Protein AF-A0A227J491-F1 (afdb_monomer_lite)

Radius of gyration: 21.26 Å; chains: 1; bounding box: 47×42×54 Å

Foldseek 3Di:
DVVVVDPCPVVVVVVVVVVVCVVVVVDDDPDPDDDPDDCVVPVPPDDCPCVPPPVVVVVVVVVVVVLVCVQVVCQLVCCVVVVCADPVRHRPPPVVSVVVSVD

Organism: Vibrio parahaemolyticus (NCBI:txid670)

Sequence (103 aa):
LVHRGVKGAVMIAILGVTALGLLFGDVQWNGVMSTPPSIAPTFLQLDFSGLFEVGMISVVFAFLFVDLFDTAGTLVGVSQKAGLTDENGNIPRLNKALLADST

Structure (mmCIF, N/CA/C/O backbone):
data_AF-A0A227J491-F1
#
_entry.id   AF-A0A227J491-F1
#
loop_
_atom_site.group_PDB
_atom_site.id
_atom_site.type_symbol
_atom_site.label_atom_id
_atom_site.label_alt_id
_atom_site.label_comp_id
_atom_site.label_asym_id
_atom_site.label_entity_id
_atom_site.label_seq_id
_atom_site.pdbx_PDB_ins_code
_atom_site.Cartn_x
_atom_site.Cartn_y
_atom_site.Cartn_z
_atom_site.occupancy
_atom_site.B_iso_or_equiv
_atom_site.auth_seq_id
_atom_site.auth_comp_id
_atom_site.auth_asym_id
_atom_site.auth_atom_id
_atom_site.pdbx_PDB_model_num
ATOM 1 N N . LEU A 1 1 ? -21.902 -0.177 -11.549 1.00 77.31 1 LEU A N 1
ATOM 2 C CA . LEU A 1 1 ? -22.142 -1.105 -10.412 1.00 77.31 1 LEU A CA 1
ATOM 3 C C . LEU A 1 1 ? -22.066 -0.390 -9.061 1.00 77.31 1 LEU A C 1
ATOM 5 O O . LEU A 1 1 ? -22.993 -0.549 -8.281 1.00 77.31 1 LEU A O 1
ATOM 9 N N . VAL A 1 2 ? -21.051 0.455 -8.822 1.00 80.31 2 VAL A N 1
A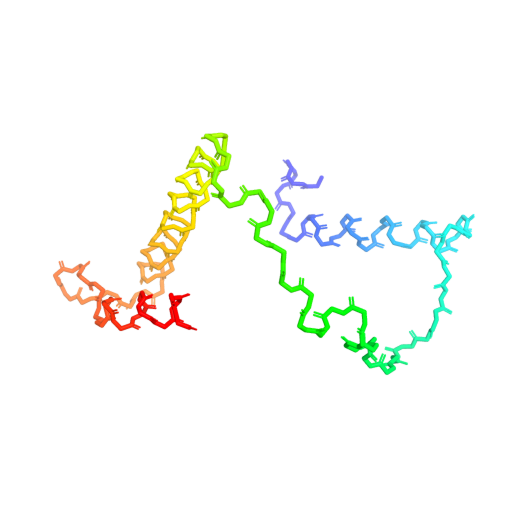TOM 10 C CA . VAL A 1 2 ? -20.916 1.260 -7.584 1.00 80.31 2 VAL A CA 1
ATOM 11 C C . VAL A 1 2 ? -22.136 2.158 -7.337 1.00 80.31 2 VAL A C 1
ATOM 13 O O . VAL A 1 2 ? -22.768 2.056 -6.294 1.00 80.31 2 VAL A O 1
ATOM 16 N N . HIS A 1 3 ? -22.563 2.938 -8.338 1.00 86.00 3 HIS A N 1
ATOM 17 C CA . HIS A 1 3 ? -23.772 3.774 -8.243 1.00 86.00 3 HIS A CA 1
ATOM 18 C C . HIS A 1 3 ? -25.078 2.970 -8.057 1.00 86.00 3 HIS A C 1
ATOM 20 O O . HI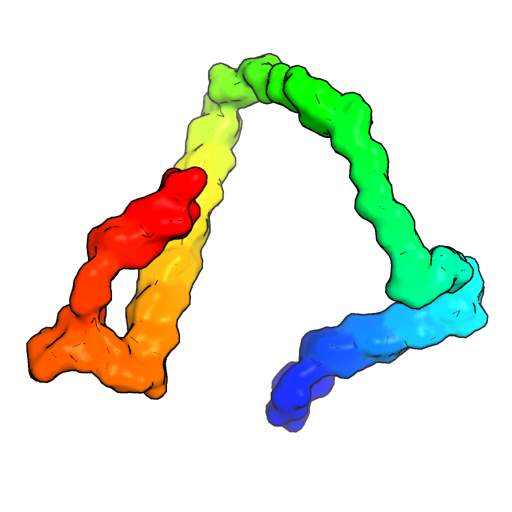S A 1 3 ? -26.088 3.513 -7.634 1.00 86.00 3 HIS A O 1
ATOM 26 N N . ARG A 1 4 ? -25.065 1.657 -8.340 1.00 86.00 4 ARG A N 1
ATOM 27 C CA . ARG A 1 4 ? -26.220 0.758 -8.156 1.00 86.00 4 ARG A CA 1
ATOM 28 C C . ARG A 1 4 ? -26.216 0.063 -6.784 1.00 86.00 4 ARG A C 1
ATOM 30 O O . ARG A 1 4 ? -26.992 -0.863 -6.589 1.00 86.00 4 ARG A O 1
ATOM 37 N N . GLY A 1 5 ? -25.331 0.458 -5.862 1.00 85.50 5 GLY A N 1
ATOM 38 C CA . GLY A 1 5 ? -25.280 -0.070 -4.492 1.00 85.50 5 GLY A CA 1
ATOM 39 C C . GLY A 1 5 ? -24.780 -1.514 -4.369 1.00 85.50 5 GLY A C 1
ATOM 40 O O . GLY A 1 5 ? -24.958 -2.141 -3.326 1.00 85.50 5 GLY A O 1
ATOM 41 N N . VAL A 1 6 ? -24.159 -2.068 -5.416 1.00 91.56 6 VAL A N 1
ATOM 42 C CA . VAL A 1 6 ? -23.663 -3.451 -5.400 1.00 91.56 6 VAL A CA 1
ATOM 43 C C . VAL A 1 6 ? -22.369 -3.524 -4.588 1.00 91.56 6 VAL A C 1
ATOM 45 O O . VAL A 1 6 ? -21.342 -2.964 -4.984 1.00 91.56 6 VAL A O 1
ATOM 48 N N . LYS A 1 7 ? -22.402 -4.242 -3.460 1.00 88.25 7 LYS A N 1
ATOM 49 C CA . LYS A 1 7 ? -21.204 -4.547 -2.662 1.00 88.25 7 LYS A CA 1
ATOM 50 C C . LYS A 1 7 ? -20.221 -5.354 -3.515 1.00 88.25 7 LYS A C 1
ATOM 52 O O . LYS A 1 7 ? -20.619 -6.314 -4.165 1.00 88.25 7 LYS A O 1
ATOM 57 N N . GLY A 1 8 ? -18.952 -4.948 -3.543 1.00 90.00 8 GLY A N 1
ATOM 58 C CA . GLY A 1 8 ? -17.934 -5.597 -4.379 1.00 90.00 8 GLY A CA 1
ATOM 59 C C . GLY A 1 8 ? -17.952 -5.179 -5.854 1.00 90.00 8 GLY A C 1
ATOM 60 O O . GLY A 1 8 ? -17.332 -5.839 -6.678 1.00 90.00 8 GLY A O 1
ATOM 61 N N . ALA A 1 9 ? -18.613 -4.073 -6.211 1.00 93.19 9 ALA A N 1
ATOM 62 C CA . ALA A 1 9 ? -18.653 -3.561 -7.584 1.00 93.19 9 ALA A CA 1
ATOM 63 C C . ALA A 1 9 ? -17.271 -3.433 -8.253 1.00 93.19 9 ALA A C 1
ATOM 65 O O . ALA A 1 9 ? -17.145 -3.742 -9.435 1.00 93.19 9 ALA A O 1
ATOM 66 N N . VAL A 1 10 ? -16.254 -2.997 -7.504 1.00 92.94 10 VAL A N 1
ATOM 67 C CA . VAL A 1 10 ? -14.870 -2.895 -7.994 1.00 92.94 10 VAL A CA 1
ATOM 68 C C . VAL A 1 10 ? -14.297 -4.282 -8.291 1.00 92.94 10 VAL A C 1
ATOM 70 O O . VAL A 1 10 ? -13.744 -4.499 -9.360 1.00 92.94 10 VAL A O 1
ATOM 73 N N . MET A 1 11 ? -14.510 -5.250 -7.398 1.00 93.62 11 MET A N 1
ATOM 74 C CA . MET A 1 11 ? -14.058 -6.632 -7.577 1.00 93.62 11 MET A CA 1
ATOM 75 C C . MET A 1 11 ? -14.705 -7.295 -8.798 1.00 93.62 11 MET A C 1
ATOM 77 O O . MET A 1 11 ? -14.022 -7.927 -9.597 1.00 93.62 11 MET A O 1
ATOM 81 N N . ILE A 1 12 ? -16.013 -7.097 -8.986 1.00 94.06 12 ILE A N 1
ATOM 82 C CA . ILE A 1 12 ? -16.741 -7.603 -10.158 1.00 94.06 12 ILE A CA 1
ATOM 83 C C . ILE A 1 12 ? -16.199 -6.968 -11.443 1.00 94.06 12 ILE A C 1
ATOM 85 O O . ILE A 1 12 ? -16.042 -7.659 -12.446 1.00 94.06 12 ILE A O 1
ATOM 89 N N . ALA A 1 13 ? -15.890 -5.668 -11.418 1.00 93.88 13 ALA A N 1
ATOM 90 C CA . ALA A 1 13 ? -15.296 -4.988 -12.563 1.00 93.88 13 ALA A CA 1
ATOM 91 C C . ALA A 1 13 ? -13.907 -5.551 -12.902 1.00 93.88 13 ALA A C 1
ATOM 93 O O . ALA A 1 13 ? -13.654 -5.835 -14.067 1.00 93.88 13 ALA A O 1
ATOM 94 N N . ILE A 1 14 ? -13.053 -5.779 -11.897 1.00 94.00 14 ILE A N 1
ATOM 95 C CA . ILE A 1 14 ? -11.734 -6.404 -12.077 1.00 94.00 14 ILE A CA 1
ATOM 96 C C . ILE A 1 14 ? -11.887 -7.780 -12.734 1.00 94.00 14 ILE A C 1
ATOM 98 O O . ILE A 1 14 ? -11.282 -8.030 -13.770 1.00 94.00 14 ILE A O 1
ATOM 102 N N . LEU A 1 15 ? -12.747 -8.648 -12.192 1.00 94.19 15 LEU A N 1
ATOM 103 C CA . LEU A 1 15 ? -12.982 -9.983 -12.755 1.00 94.19 15 LEU A CA 1
ATOM 104 C C . LEU A 1 15 ? -13.520 -9.926 -14.191 1.00 94.19 15 LEU A C 1
ATOM 106 O O . LEU A 1 15 ? -13.087 -10.701 -15.041 1.00 94.19 15 LEU A O 1
ATOM 110 N N . GLY A 1 16 ? -14.435 -8.996 -14.470 1.00 94.69 16 GLY A N 1
ATOM 111 C CA . GLY A 1 16 ? -15.000 -8.802 -15.803 1.00 94.69 16 GLY A CA 1
ATOM 112 C C . GLY A 1 16 ? -13.958 -8.350 -16.824 1.00 94.69 16 GLY A C 1
ATOM 113 O O . GLY A 1 16 ? -13.862 -8.943 -17.895 1.00 94.69 16 GLY A O 1
ATOM 114 N N . VAL A 1 17 ? -13.148 -7.341 -16.492 1.00 93.44 17 VAL A N 1
ATOM 115 C CA . VAL A 1 17 ? -12.087 -6.840 -17.382 1.00 93.44 17 VAL A CA 1
ATOM 116 C C . VAL A 1 17 ? -11.021 -7.910 -17.611 1.00 93.44 17 VAL A C 1
ATOM 118 O O . VAL A 1 17 ? -10.613 -8.113 -18.750 1.00 93.44 17 VAL A O 1
ATOM 121 N N . THR A 1 18 ? -10.630 -8.657 -16.576 1.00 91.69 18 THR A N 1
ATOM 122 C CA . THR A 1 18 ? -9.684 -9.775 -16.714 1.00 91.69 18 THR A CA 1
ATOM 123 C C . THR A 1 18 ? -10.222 -10.867 -17.640 1.00 91.69 18 THR A C 1
ATOM 125 O O . THR A 1 18 ? -9.49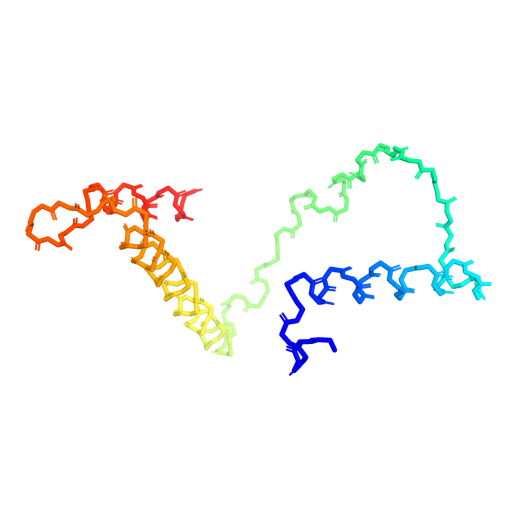5 -11.338 -18.512 1.00 91.69 18 THR A O 1
ATOM 128 N N . ALA A 1 19 ? -11.496 -11.253 -17.505 1.00 92.31 19 ALA A N 1
ATOM 129 C CA . ALA A 1 19 ? -12.111 -12.244 -18.389 1.00 92.31 19 ALA A CA 1
ATOM 130 C C . ALA A 1 19 ? -12.152 -11.766 -19.849 1.00 92.31 19 ALA A C 1
ATOM 132 O O . ALA A 1 19 ? -11.852 -12.540 -20.755 1.00 92.31 19 ALA A O 1
ATOM 133 N N . LEU A 1 20 ? -12.468 -10.488 -20.080 1.00 93.81 20 LEU A N 1
ATOM 134 C CA . LEU A 1 20 ? -12.410 -9.898 -21.418 1.00 93.81 20 LEU A CA 1
ATOM 135 C C . LEU A 1 20 ? -10.976 -9.903 -21.968 1.00 93.81 20 LEU A C 1
ATOM 137 O O . LEU A 1 20 ? -10.776 -10.339 -23.096 1.00 93.81 20 LEU A O 1
ATOM 141 N N . GLY A 1 21 ? -9.975 -9.514 -21.172 1.00 93.12 21 GLY A N 1
ATOM 142 C CA . GLY A 1 21 ? -8.564 -9.540 -21.580 1.00 93.12 21 GLY A CA 1
ATOM 143 C C . GLY A 1 21 ? -8.058 -10.938 -21.958 1.00 93.12 21 GLY A C 1
ATOM 144 O O . GLY A 1 21 ? -7.272 -11.076 -22.892 1.00 93.12 21 GLY A O 1
ATOM 145 N N . LEU A 1 22 ? -8.559 -11.987 -21.295 1.00 90.69 22 LEU A N 1
ATOM 146 C CA . LEU A 1 22 ? -8.280 -13.379 -21.669 1.00 90.69 22 LEU A CA 1
ATOM 147 C C . LEU A 1 22 ? -8.948 -13.775 -22.996 1.00 90.69 22 LEU A C 1
ATOM 149 O O . LEU A 1 22 ? -8.345 -14.494 -23.788 1.00 90.69 22 LEU A O 1
ATOM 153 N N . LEU A 1 23 ? -10.178 -13.314 -23.253 1.00 90.62 23 LEU A N 1
ATOM 154 C CA . LEU A 1 23 ? -10.919 -13.628 -24.483 1.00 90.62 23 LEU A CA 1
ATOM 155 C C . LEU A 1 23 ? -10.360 -12.912 -25.718 1.00 90.62 23 LEU A C 1
ATOM 157 O O . LEU A 1 23 ? -10.330 -13.500 -26.796 1.00 90.62 23 LEU A O 1
ATOM 161 N N . PHE A 1 24 ? -9.925 -11.659 -25.572 1.00 93.56 24 PHE A N 1
ATOM 162 C CA . PHE A 1 24 ? -9.353 -10.869 -26.669 1.00 93.56 24 PHE A CA 1
ATOM 163 C C . PHE A 1 24 ? -7.868 -11.166 -26.930 1.00 93.56 24 PHE A C 1
ATOM 165 O O . PHE A 1 24 ? -7.331 -10.718 -27.938 1.00 93.56 24 PHE A O 1
ATOM 172 N N . GLY A 1 25 ? -7.220 -11.967 -26.076 1.00 83.75 25 GLY A N 1
ATOM 173 C CA . GLY A 1 25 ? -5.832 -12.405 -26.256 1.00 83.75 25 GLY A CA 1
ATOM 174 C C . GLY A 1 25 ? -4.771 -11.430 -25.736 1.00 83.75 25 GLY A C 1
ATOM 175 O O . GLY A 1 25 ? -3.583 -11.707 -25.885 1.00 83.75 25 GLY A O 1
ATOM 176 N N . ASP A 1 26 ? -5.177 -10.334 -25.088 1.00 83.81 26 ASP A N 1
ATOM 177 C CA . ASP A 1 26 ? -4.270 -9.349 -24.479 1.00 83.81 26 ASP A CA 1
ATOM 178 C C . ASP A 1 26 ? -3.606 -9.876 -23.193 1.00 83.81 26 ASP A C 1
ATOM 180 O O . ASP A 1 26 ? -2.564 -9.377 -22.766 1.00 83.81 26 ASP A O 1
ATOM 184 N N . VAL A 1 27 ? -4.193 -10.900 -22.562 1.00 86.44 27 VAL A N 1
ATOM 185 C CA . VAL A 1 27 ? -3.691 -11.514 -21.327 1.00 86.44 27 VAL A CA 1
ATOM 186 C C . VAL A 1 27 ? -3.282 -12.962 -21.583 1.00 86.44 27 VAL A C 1
ATOM 188 O O . VAL A 1 27 ? -4.101 -13.798 -21.961 1.00 86.44 27 VAL A O 1
ATOM 191 N N . GLN A 1 28 ? -2.016 -13.285 -21.308 1.00 82.81 28 GLN A N 1
ATOM 192 C CA . GLN A 1 28 ? -1.520 -14.660 -21.365 1.00 82.81 28 GLN A CA 1
ATOM 193 C C . GLN A 1 28 ? -1.733 -15.381 -20.031 1.00 82.81 28 GLN A C 1
ATOM 195 O O . GLN A 1 28 ? -1.274 -14.936 -18.975 1.00 82.81 28 GLN A O 1
ATOM 200 N N . TRP A 1 29 ? -2.412 -16.528 -20.083 1.00 82.75 29 TRP A N 1
ATOM 201 C CA . TRP A 1 29 ? -2.596 -17.396 -18.925 1.00 82.75 29 TRP A CA 1
ATOM 202 C C . TRP A 1 29 ? -1.316 -18.193 -18.643 1.00 82.75 29 TRP A C 1
ATOM 204 O O . TRP A 1 29 ? -1.018 -19.169 -19.327 1.00 82.75 29 TRP A O 1
ATOM 214 N N . ASN A 1 30 ? -0.572 -17.792 -17.612 1.00 80.06 30 ASN A N 1
ATOM 215 C CA . ASN A 1 30 ? 0.715 -18.394 -17.241 1.00 80.06 30 ASN A CA 1
ATOM 216 C C . ASN A 1 30 ? 0.607 -19.477 -16.141 1.00 80.06 30 ASN A C 1
ATOM 218 O O . ASN A 1 30 ? 1.611 -19.864 -15.549 1.00 80.06 30 ASN A O 1
ATOM 222 N N . GLY A 1 31 ? -0.601 -19.989 -15.873 1.00 83.31 31 GLY A N 1
ATOM 223 C CA . GLY A 1 31 ? -0.865 -21.001 -1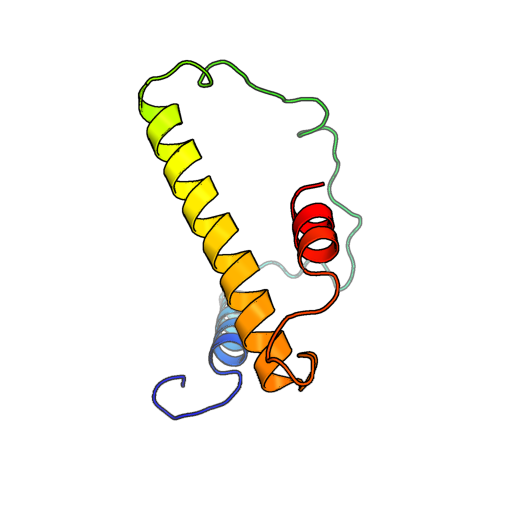4.842 1.00 83.31 31 GLY A CA 1
ATOM 224 C C . GLY A 1 31 ? -1.471 -20.432 -13.553 1.00 83.31 31 GLY A C 1
ATOM 225 O O . GLY A 1 31 ? -1.662 -19.229 -13.415 1.00 83.31 31 GLY A O 1
ATOM 226 N N . VAL A 1 32 ? -1.814 -21.321 -12.613 1.00 83.06 32 VAL A N 1
ATOM 227 C CA . VAL A 1 32 ? -2.444 -20.956 -11.323 1.00 83.06 32 VAL A CA 1
ATOM 228 C C . VAL A 1 32 ? -1.404 -20.550 -10.272 1.00 83.06 32 VAL A C 1
ATOM 230 O O . VAL A 1 32 ? -1.703 -19.788 -9.358 1.00 83.06 32 VAL A O 1
ATOM 233 N N . MET A 1 33 ? -0.177 -21.056 -10.398 1.00 85.31 33 MET A N 1
ATOM 234 C CA . MET A 1 33 ? 0.918 -20.814 -9.467 1.00 85.31 33 MET A CA 1
ATOM 235 C C . MET A 1 33 ? 2.194 -20.557 -10.260 1.00 85.31 33 MET A C 1
ATOM 237 O O . MET A 1 33 ? 2.541 -21.339 -11.144 1.00 85.31 33 MET A O 1
ATOM 241 N N . SER A 1 34 ? 2.896 -19.479 -9.927 1.00 84.62 34 SER A N 1
ATOM 242 C CA . SER A 1 34 ? 4.221 -19.171 -10.455 1.00 84.62 34 SER A CA 1
ATOM 243 C C . SER A 1 34 ? 5.227 -19.102 -9.315 1.00 84.62 34 SER A C 1
ATOM 245 O O . SER A 1 34 ? 4.877 -18.816 -8.168 1.00 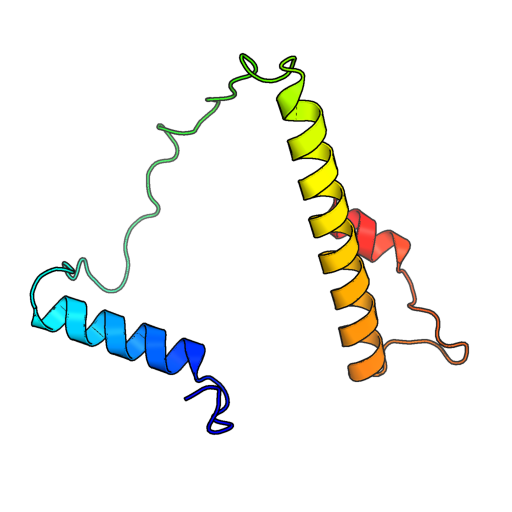84.62 34 SER A O 1
ATOM 247 N N . THR A 1 35 ? 6.500 -19.333 -9.625 1.00 86.88 35 THR A N 1
ATOM 248 C CA . THR A 1 35 ? 7.578 -18.983 -8.699 1.00 86.88 35 THR A CA 1
ATOM 249 C C . THR A 1 35 ? 7.590 -17.467 -8.476 1.00 86.88 35 THR A C 1
ATOM 251 O O . THR A 1 35 ? 7.269 -16.725 -9.412 1.00 86.88 35 THR A O 1
ATOM 254 N N . PRO A 1 36 ? 7.970 -16.984 -7.279 1.00 83.69 36 PRO A N 1
ATOM 255 C CA . PRO A 1 36 ? 8.182 -15.560 -7.066 1.00 83.69 36 PRO A CA 1
ATOM 256 C C . PRO A 1 36 ? 9.170 -15.005 -8.104 1.00 83.69 36 PRO A C 1
ATOM 258 O O . PRO A 1 36 ? 10.137 -15.697 -8.445 1.00 83.69 36 PRO A O 1
ATOM 261 N N . PRO A 1 37 ? 8.945 -13.787 -8.625 1.00 84.50 37 PRO A N 1
ATOM 262 C CA . PRO A 1 37 ? 9.906 -13.148 -9.511 1.00 84.50 37 PRO A CA 1
ATOM 263 C C . PRO A 1 37 ? 11.253 -12.969 -8.798 1.00 84.50 37 PRO A C 1
ATOM 265 O O . PRO A 1 37 ? 11.318 -12.837 -7.574 1.00 84.50 37 PRO A O 1
ATOM 268 N N . SER A 1 38 ? 12.341 -12.984 -9.570 1.00 89.94 38 SER A N 1
ATOM 269 C CA . SER A 1 38 ? 13.686 -12.801 -9.022 1.00 89.94 38 SER A CA 1
ATOM 270 C C . SER A 1 38 ? 13.822 -11.436 -8.346 1.00 89.94 38 SER A C 1
ATOM 272 O O . SER A 1 38 ? 13.352 -10.432 -8.876 1.00 89.94 38 SER A O 1
ATOM 274 N N . ILE A 1 39 ? 14.527 -11.401 -7.214 1.00 90.81 39 ILE A N 1
ATOM 275 C CA . ILE A 1 39 ? 14.909 -10.165 -6.515 1.00 90.81 39 ILE A CA 1
ATOM 276 C C . ILE A 1 39 ? 16.176 -9.524 -7.095 1.00 90.81 39 ILE A C 1
ATOM 278 O O . ILE A 1 39 ? 16.471 -8.377 -6.787 1.00 90.81 39 ILE A O 1
ATOM 282 N N . ALA A 1 40 ? 16.925 -10.232 -7.950 1.00 91.12 40 ALA A N 1
ATOM 283 C CA . ALA A 1 40 ? 18.142 -9.714 -8.582 1.00 91.12 40 ALA A CA 1
ATOM 284 C C . ALA A 1 40 ? 17.995 -8.312 -9.225 1.00 91.12 40 ALA A C 1
ATOM 286 O O . ALA A 1 40 ? 18.899 -7.499 -9.036 1.00 91.12 40 ALA A O 1
ATOM 287 N N . PRO A 1 41 ? 16.897 -7.980 -9.941 1.00 88.62 41 PRO A N 1
ATOM 288 C CA . PRO A 1 41 ? 16.725 -6.655 -10.534 1.00 88.62 41 PRO A CA 1
ATOM 289 C C . PRO A 1 41 ? 16.383 -5.538 -9.542 1.00 88.62 41 PRO A C 1
ATOM 291 O O . PRO A 1 41 ? 16.309 -4.400 -9.972 1.00 88.62 41 PRO A O 1
ATOM 294 N N . THR A 1 42 ? 16.142 -5.806 -8.260 1.00 90.94 42 THR A N 1
ATOM 295 C CA . THR A 1 42 ? 15.842 -4.758 -7.261 1.00 90.94 42 THR A CA 1
ATOM 296 C C . THR A 1 42 ? 16.746 -4.832 -6.035 1.00 90.94 42 THR A C 1
ATOM 298 O O . THR A 1 42 ? 16.769 -3.917 -5.212 1.00 90.94 42 THR A O 1
ATOM 301 N N . PHE A 1 43 ? 17.535 -5.898 -5.913 1.00 91.44 43 PHE A N 1
ATOM 302 C CA . PHE A 1 43 ? 18.435 -6.109 -4.794 1.00 91.44 43 PHE A CA 1
ATOM 303 C C . PHE A 1 43 ? 19.506 -5.014 -4.744 1.00 91.44 43 PHE A C 1
ATOM 305 O O . PHE A 1 43 ? 20.327 -4.894 -5.650 1.00 91.44 43 PHE A O 1
ATOM 312 N N . LEU A 1 44 ? 19.487 -4.223 -3.665 1.00 88.81 44 LEU A N 1
ATOM 313 C CA . LEU A 1 44 ? 20.419 -3.118 -3.403 1.00 88.81 44 LEU A CA 1
ATOM 314 C C . LEU A 1 44 ? 20.451 -2.016 -4.479 1.00 88.81 44 LEU A C 1
ATOM 316 O O . LEU A 1 44 ? 21.406 -1.245 -4.533 1.00 88.81 44 LEU A O 1
ATOM 320 N N . GLN A 1 45 ? 19.401 -1.881 -5.292 1.00 89.56 45 GLN A N 1
ATOM 321 C CA . GLN A 1 45 ? 19.272 -0.783 -6.258 1.00 89.56 45 GLN A CA 1
ATOM 322 C C . GLN A 1 45 ? 18.723 0.495 -5.603 1.00 89.56 45 GLN A C 1
ATOM 324 O O . GLN A 1 45 ? 17.727 1.061 -6.045 1.00 89.56 45 GLN A O 1
ATOM 329 N N . LEU A 1 46 ? 19.349 0.930 -4.507 1.00 87.69 46 LEU A N 1
ATOM 330 C CA . LEU A 1 46 ? 19.016 2.198 -3.858 1.00 87.69 46 LEU A CA 1
ATOM 331 C C . LEU A 1 46 ? 19.632 3.348 -4.659 1.00 87.69 46 LEU A C 1
ATOM 333 O O . LEU A 1 46 ? 20.855 3.432 -4.777 1.00 87.69 46 LEU A O 1
ATOM 337 N N . ASP A 1 47 ? 18.786 4.233 -5.181 1.00 87.00 47 ASP A N 1
ATOM 338 C CA . ASP A 1 47 ? 19.211 5.436 -5.893 1.00 87.00 47 ASP A CA 1
ATOM 339 C C . ASP A 1 47 ? 18.906 6.691 -5.065 1.00 87.00 47 ASP A C 1
ATOM 341 O O . ASP A 1 47 ? 17.755 6.989 -4.747 1.00 87.00 47 ASP A O 1
ATOM 345 N N . PHE A 1 48 ? 19.959 7.429 -4.718 1.00 86.00 48 PHE A N 1
ATOM 346 C CA . PHE A 1 48 ? 19.881 8.681 -3.963 1.00 86.00 48 PHE A CA 1
ATOM 347 C C . PHE A 1 48 ? 20.070 9.919 -4.848 1.00 86.00 48 PHE A C 1
ATOM 349 O O . PHE A 1 48 ? 20.112 11.034 -4.327 1.00 86.00 48 PHE A O 1
ATOM 356 N N . SER A 1 49 ? 20.189 9.752 -6.168 1.00 85.94 49 SER A N 1
ATOM 357 C CA . SER A 1 49 ? 20.454 10.842 -7.114 1.00 85.94 49 SER A CA 1
ATOM 358 C C . SER A 1 49 ? 19.441 11.991 -7.006 1.00 85.94 49 SER A C 1
ATOM 360 O O . SER A 1 49 ? 19.837 13.154 -7.040 1.00 85.94 49 SER A O 1
ATOM 362 N N . GLY A 1 50 ? 18.163 11.672 -6.778 1.00 81.75 50 GLY A N 1
ATOM 363 C CA . GLY A 1 50 ? 17.068 12.638 -6.626 1.00 81.75 50 GLY A CA 1
ATOM 364 C C . GLY A 1 50 ? 16.769 13.086 -5.189 1.00 81.75 50 GLY A C 1
ATOM 365 O O . GLY A 1 50 ? 15.831 13.853 -4.976 1.00 81.75 50 GLY A O 1
ATOM 366 N N . LEU A 1 51 ? 17.525 12.626 -4.182 1.00 81.12 51 LEU A N 1
ATOM 367 C CA . LEU A 1 51 ? 17.187 12.857 -2.768 1.00 81.12 51 LEU A CA 1
ATOM 368 C C . LEU A 1 51 ? 17.220 14.349 -2.385 1.00 81.12 51 LEU A C 1
ATOM 370 O O . LEU A 1 51 ? 16.422 14.801 -1.567 1.00 81.12 51 LEU A O 1
ATOM 374 N N . PHE A 1 52 ? 18.143 15.111 -2.976 1.00 81.19 52 PHE A N 1
ATOM 375 C CA . PHE A 1 52 ? 18.362 16.528 -2.661 1.00 81.19 52 PHE A CA 1
ATOM 376 C C . PHE A 1 52 ? 17.659 17.492 -3.624 1.00 81.19 52 PHE A C 1
ATOM 378 O O . PHE A 1 52 ? 17.851 18.707 -3.529 1.00 81.19 52 PHE A O 1
ATOM 385 N N . GLU A 1 53 ? 16.845 16.986 -4.551 1.00 87.88 53 GLU A N 1
ATOM 386 C CA . GLU A 1 53 ? 16.048 17.850 -5.414 1.00 87.88 53 GLU A CA 1
ATOM 387 C C . GLU A 1 53 ? 14.960 18.555 -4.601 1.00 87.88 53 GLU A C 1
ATOM 389 O O . GLU A 1 53 ? 14.226 17.939 -3.831 1.00 87.88 53 GLU A O 1
ATOM 394 N N . VAL A 1 54 ? 14.802 19.865 -4.800 1.00 84.00 54 VAL A N 1
ATOM 395 C CA . VAL A 1 54 ? 13.821 20.673 -4.052 1.00 84.00 54 VAL A CA 1
ATOM 396 C C . VAL A 1 54 ? 12.388 20.149 -4.241 1.00 84.00 54 VAL A C 1
ATOM 398 O O . VAL A 1 54 ? 11.587 20.198 -3.310 1.00 84.00 54 VAL A O 1
ATOM 401 N N . GLY A 1 55 ? 12.074 19.581 -5.413 1.00 86.06 55 GLY A N 1
ATOM 402 C CA . GLY A 1 55 ? 10.780 18.944 -5.677 1.00 86.06 55 GLY A CA 1
ATOM 403 C C . GLY A 1 55 ? 10.515 17.704 -4.816 1.00 86.06 55 GLY A C 1
ATOM 404 O O . GLY A 1 55 ? 9.360 17.404 -4.512 1.00 86.06 55 GLY A O 1
ATOM 405 N N . MET A 1 56 ? 11.565 17.021 -4.354 1.00 89.50 56 MET A N 1
ATOM 406 C CA . MET A 1 56 ? 11.443 15.819 -3.533 1.00 89.50 56 MET A CA 1
ATOM 407 C C . MET A 1 56 ? 10.912 16.114 -2.137 1.00 89.50 56 MET A C 1
ATOM 409 O O . MET A 1 56 ? 10.138 15.331 -1.597 1.00 89.50 56 MET A O 1
ATOM 413 N N . ILE A 1 57 ? 11.208 17.296 -1.595 1.00 88.81 57 ILE A N 1
ATOM 414 C CA . ILE A 1 57 ? 10.647 17.748 -0.317 1.00 88.81 57 ILE A CA 1
ATOM 415 C C . ILE A 1 57 ? 9.115 17.784 -0.393 1.00 88.81 57 ILE A C 1
ATOM 417 O O . ILE A 1 57 ? 8.439 17.254 0.488 1.00 88.81 57 ILE A O 1
ATOM 421 N N . SER A 1 58 ? 8.550 18.356 -1.461 1.00 91.00 58 SER A N 1
ATOM 422 C CA . SER A 1 58 ? 7.095 18.423 -1.644 1.00 91.00 58 SER A CA 1
ATOM 423 C C . SER A 1 58 ? 6.458 17.040 -1.766 1.00 91.00 58 SER A C 1
ATOM 425 O O . SER A 1 58 ? 5.406 16.805 -1.176 1.00 91.00 58 SER A O 1
ATOM 427 N N . VAL A 1 59 ? 7.101 16.122 -2.492 1.00 91.50 59 VAL A N 1
ATOM 428 C CA . VAL A 1 59 ? 6.635 14.738 -2.650 1.00 91.50 59 VAL A CA 1
ATOM 429 C C . VAL A 1 59 ? 6.647 14.005 -1.308 1.00 91.50 59 VAL A C 1
ATOM 431 O O . VAL A 1 59 ? 5.634 13.421 -0.931 1.00 91.50 59 VAL A O 1
ATOM 434 N N . VAL A 1 60 ? 7.744 14.097 -0.551 1.00 90.38 60 VAL A N 1
ATOM 435 C CA . VAL A 1 60 ? 7.874 13.476 0.777 1.00 90.38 60 VAL A CA 1
ATOM 436 C C . VAL A 1 60 ? 6.802 13.991 1.731 1.00 90.38 60 VAL A C 1
ATOM 438 O O . VAL A 1 60 ? 6.129 13.188 2.368 1.00 90.38 60 VAL A O 1
ATOM 441 N N . PHE A 1 61 ? 6.591 15.309 1.810 1.00 92.12 61 PHE A N 1
ATOM 442 C CA . PHE A 1 61 ? 5.543 15.860 2.673 1.00 92.12 61 PHE A CA 1
ATOM 443 C C . PHE A 1 61 ? 4.139 15.440 2.226 1.00 92.12 61 PHE A C 1
ATOM 445 O O . PHE A 1 61 ? 3.316 15.114 3.079 1.00 92.12 61 PHE A O 1
ATOM 452 N N . ALA A 1 62 ? 3.859 15.411 0.919 1.00 93.56 62 ALA A N 1
ATOM 453 C CA . ALA A 1 62 ? 2.570 14.949 0.412 1.00 93.56 62 ALA A CA 1
ATOM 454 C C . ALA A 1 62 ? 2.301 13.491 0.813 1.00 93.56 62 ALA A C 1
ATOM 456 O O . ALA A 1 62 ? 1.248 13.207 1.380 1.00 93.56 62 ALA A O 1
ATOM 457 N N . PHE A 1 63 ? 3.264 12.592 0.589 1.00 92.62 63 PHE A N 1
ATOM 458 C CA . PHE A 1 63 ? 3.135 11.189 0.982 1.00 92.62 63 PHE A CA 1
ATOM 459 C C . PHE A 1 63 ? 3.042 11.010 2.495 1.00 92.62 63 PHE A C 1
ATOM 461 O O . PHE A 1 63 ? 2.177 10.271 2.942 1.00 92.62 63 PHE A O 1
ATOM 468 N N . LEU A 1 64 ? 3.850 11.728 3.282 1.00 91.19 64 LEU A N 1
ATOM 469 C CA . LEU A 1 64 ? 3.799 11.669 4.745 1.00 91.19 64 LEU A CA 1
ATOM 470 C C . LEU A 1 64 ? 2.407 12.015 5.279 1.00 91.19 64 LEU A C 1
ATOM 472 O O . LEU A 1 64 ? 1.906 11.338 6.169 1.00 91.19 64 LEU A O 1
ATOM 476 N N . PHE A 1 65 ? 1.782 13.075 4.761 1.00 93.00 65 PHE A N 1
ATOM 477 C CA . PHE A 1 65 ? 0.446 13.456 5.211 1.00 93.00 65 PHE A CA 1
ATOM 478 C C . PHE A 1 65 ? -0.629 12.487 4.722 1.00 93.00 65 PHE A C 1
ATOM 480 O O . PHE A 1 65 ? -1.515 12.160 5.506 1.00 93.00 65 PHE A O 1
ATOM 487 N N . VAL A 1 66 ? -0.560 12.022 3.468 1.00 93.44 66 VAL A N 1
ATOM 488 C CA . VAL A 1 66 ? -1.488 11.000 2.952 1.00 93.44 66 VAL A CA 1
ATOM 489 C C . VAL A 1 66 ? -1.426 9.747 3.822 1.00 93.44 66 VAL A C 1
ATOM 491 O O . VAL A 1 66 ? -2.452 9.320 4.333 1.00 93.44 66 VAL A O 1
ATOM 494 N N . ASP A 1 67 ? -0.225 9.236 4.076 1.00 90.25 67 ASP A N 1
ATOM 495 C CA . ASP A 1 67 ? 0.007 8.027 4.865 1.00 90.25 67 ASP A CA 1
ATOM 496 C C . ASP A 1 67 ? -0.431 8.197 6.329 1.00 90.25 67 ASP A C 1
ATOM 498 O O . ASP A 1 67 ? -1.233 7.419 6.845 1.00 90.25 67 ASP A O 1
ATOM 502 N N . LEU A 1 68 ? -0.028 9.299 6.978 1.00 88.19 68 LEU A N 1
ATOM 503 C CA . LEU A 1 68 ? -0.421 9.590 8.359 1.00 88.19 68 LEU A CA 1
ATOM 504 C C . LEU A 1 68 ? -1.944 9.649 8.519 1.00 88.19 68 LEU A C 1
ATOM 506 O O . LEU A 1 68 ? -2.486 9.123 9.496 1.00 88.19 68 LEU A O 1
ATOM 510 N N . PHE A 1 69 ? -2.642 10.311 7.593 1.00 90.94 69 PHE A N 1
ATOM 511 C CA . PHE A 1 69 ? -4.095 10.443 7.666 1.00 90.94 69 PHE A CA 1
ATOM 512 C C . PHE A 1 69 ? -4.829 9.171 7.246 1.00 90.94 69 PHE A C 1
ATOM 514 O O . PHE A 1 69 ? -5.865 8.877 7.845 1.00 90.94 69 PHE A O 1
ATOM 521 N N . ASP A 1 70 ? -4.307 8.397 6.299 1.00 91.50 70 ASP A N 1
ATOM 522 C CA . ASP A 1 70 ? -4.894 7.118 5.901 1.00 91.50 70 ASP A CA 1
ATOM 523 C C . ASP A 1 70 ? -4.796 6.100 7.042 1.00 91.50 70 ASP A C 1
ATOM 525 O O . ASP A 1 70 ? -5.807 5.486 7.409 1.00 91.50 70 ASP A O 1
ATOM 529 N N . THR A 1 71 ? -3.633 5.989 7.690 1.00 88.19 71 THR A N 1
ATOM 530 C CA . THR A 1 71 ? -3.433 5.099 8.841 1.00 88.19 71 THR A CA 1
ATOM 531 C C . THR A 1 71 ? -4.240 5.560 10.044 1.00 88.19 71 THR A C 1
ATOM 533 O O . THR A 1 71 ? -5.013 4.775 10.602 1.00 88.19 71 THR A O 1
ATOM 536 N N . ALA A 1 72 ? -4.124 6.830 10.451 1.00 87.94 72 ALA A N 1
ATOM 537 C CA . ALA A 1 72 ? -4.863 7.342 11.606 1.00 87.94 72 ALA A CA 1
ATOM 538 C C . ALA A 1 72 ? -6.381 7.298 11.369 1.00 87.94 72 ALA A C 1
ATOM 540 O O . ALA A 1 72 ? -7.138 6.874 12.246 1.00 87.94 72 ALA A O 1
ATOM 541 N N . GLY A 1 73 ? -6.830 7.687 10.175 1.00 89.56 73 GLY A N 1
ATOM 542 C CA . GLY A 1 73 ? -8.234 7.668 9.775 1.00 89.56 73 GLY A CA 1
ATOM 543 C C . GLY A 1 73 ? -8.808 6.255 9.745 1.00 89.56 73 GLY A C 1
ATOM 544 O O . GLY A 1 73 ? -9.896 6.025 10.280 1.00 89.56 73 GLY A O 1
ATOM 545 N N . THR A 1 74 ? -8.064 5.288 9.206 1.00 91.12 74 THR A N 1
ATOM 546 C CA . THR A 1 74 ? -8.470 3.876 9.207 1.00 91.12 74 THR A CA 1
ATOM 547 C C . THR A 1 74 ? -8.508 3.313 10.624 1.00 91.12 74 THR A C 1
ATOM 549 O O . THR A 1 74 ? -9.495 2.675 10.993 1.00 91.12 74 THR A O 1
ATOM 552 N N . LEU A 1 75 ? -7.499 3.595 11.456 1.00 88.94 75 LEU A N 1
ATOM 553 C CA . LEU A 1 75 ? -7.469 3.175 12.861 1.00 88.94 75 LEU A CA 1
ATOM 554 C C . LEU A 1 75 ? -8.682 3.693 13.628 1.00 88.94 75 LEU A C 1
ATOM 556 O O . LEU A 1 75 ? -9.345 2.913 14.310 1.00 88.94 75 LEU A O 1
ATOM 560 N N . VAL A 1 76 ? -9.004 4.980 13.495 1.00 89.25 76 VAL A N 1
ATOM 561 C CA . VAL A 1 76 ? -10.167 5.586 14.154 1.00 89.25 76 VAL A CA 1
ATOM 562 C C . VAL A 1 76 ? -11.468 4.996 13.617 1.00 89.25 76 VAL A C 1
ATOM 564 O O . VAL A 1 76 ? -12.292 4.524 14.403 1.00 89.25 76 VAL A O 1
ATOM 567 N N . GLY A 1 77 ? -11.642 4.958 12.295 1.00 90.62 77 GLY A N 1
ATOM 568 C CA . GLY A 1 77 ? -12.870 4.482 11.659 1.00 90.62 77 GLY A CA 1
ATOM 569 C C . GLY A 1 77 ? -13.169 3.014 11.963 1.00 90.62 77 GLY A C 1
ATOM 570 O O . GLY A 1 77 ? -14.298 2.669 12.320 1.00 90.62 77 GLY A O 1
ATOM 571 N N . VAL A 1 78 ? -12.158 2.147 11.882 1.00 91.25 78 VAL A N 1
ATOM 572 C CA . VAL A 1 78 ? -12.299 0.721 12.200 1.00 91.25 78 VAL A CA 1
ATOM 573 C C . VAL A 1 78 ? -12.490 0.520 13.697 1.00 91.25 78 VAL A C 1
ATOM 575 O O . VAL A 1 78 ? -13.404 -0.209 14.075 1.00 91.25 78 VAL A O 1
ATOM 578 N N . SER A 1 79 ? -11.705 1.181 14.557 1.00 89.81 79 SER A N 1
ATOM 579 C CA . SER A 1 79 ? -11.815 0.994 16.013 1.00 89.81 79 SER A CA 1
ATOM 580 C C . SER A 1 79 ? -13.181 1.418 16.543 1.00 89.81 79 SER A C 1
ATOM 582 O O . SER A 1 79 ? -13.783 0.689 17.328 1.00 89.81 79 SER A O 1
ATOM 584 N N . GLN A 1 80 ? -13.723 2.542 16.067 1.00 87.94 80 GLN A N 1
ATOM 585 C CA . GLN A 1 80 ? -15.072 2.982 16.432 1.00 87.94 80 GLN A CA 1
ATOM 586 C C . GLN A 1 80 ? -16.142 2.024 15.904 1.00 87.94 80 GLN A C 1
ATOM 588 O O . GLN A 1 80 ? -17.065 1.660 16.631 1.00 87.94 80 GLN A O 1
ATOM 593 N N . LYS A 1 81 ? -16.023 1.572 14.648 1.00 88.38 81 LYS A N 1
ATOM 594 C CA . LYS A 1 81 ? -17.018 0.673 14.050 1.00 88.38 81 LYS A CA 1
ATOM 595 C C . LYS A 1 81 ? -17.001 -0.729 14.661 1.00 88.38 81 LYS A C 1
ATOM 597 O O . LYS A 1 81 ? -18.051 -1.365 14.730 1.00 88.38 81 LYS A O 1
ATOM 602 N N . ALA A 1 82 ? -15.830 -1.198 15.082 1.00 89.31 82 ALA A N 1
ATOM 603 C CA . ALA A 1 82 ? -15.613 -2.505 15.690 1.00 89.31 82 ALA A CA 1
ATOM 604 C C . ALA A 1 82 ? -15.801 -2.510 17.219 1.00 89.31 82 ALA A C 1
ATOM 606 O O . ALA A 1 82 ? -15.716 -3.575 17.824 1.00 89.31 82 ALA A O 1
ATOM 607 N N . GLY A 1 83 ? -16.056 -1.354 17.847 1.00 87.69 83 GLY A N 1
ATOM 608 C CA . GLY A 1 83 ? -16.220 -1.250 19.302 1.00 87.69 83 GLY A CA 1
ATOM 609 C C . GLY A 1 83 ? -14.923 -1.486 20.083 1.00 87.69 83 GLY A C 1
ATOM 610 O O . GLY A 1 83 ? -14.959 -2.013 21.188 1.00 87.69 83 GLY A O 1
ATOM 611 N N . LEU A 1 84 ? -13.776 -1.131 19.499 1.00 88.19 84 LEU A N 1
ATOM 612 C CA . LEU A 1 84 ? -12.441 -1.290 20.089 1.00 88.19 84 LEU A CA 1
ATOM 613 C C . LEU A 1 84 ? -11.968 -0.042 20.852 1.00 88.19 84 LEU A C 1
ATOM 615 O O . LEU A 1 84 ? -10.802 0.039 21.231 1.00 88.19 84 LEU A O 1
ATOM 619 N N . THR A 1 85 ? -12.845 0.941 21.054 1.00 88.19 85 THR A N 1
ATOM 620 C CA . THR A 1 85 ? -12.584 2.128 21.877 1.00 88.19 85 THR A CA 1
ATOM 621 C C . THR A 1 85 ? -12.913 1.855 23.343 1.00 88.19 85 THR A C 1
ATOM 623 O O . THR A 1 85 ? -13.830 1.091 23.640 1.00 88.19 85 THR A O 1
ATOM 626 N N . ASP A 1 86 ? -12.188 2.491 24.260 1.00 85.88 86 ASP A N 1
ATOM 627 C CA . ASP A 1 86 ? -12.504 2.444 25.689 1.00 85.88 86 ASP A CA 1
ATOM 628 C C . ASP A 1 86 ? -13.766 3.263 26.040 1.00 85.88 86 ASP A C 1
ATOM 630 O O . ASP A 1 86 ? -14.360 3.927 25.188 1.00 85.88 86 ASP A O 1
ATOM 634 N N . GLU A 1 87 ? -14.182 3.216 27.310 1.00 81.38 87 GLU A N 1
ATOM 635 C CA . GLU A 1 87 ? -15.364 3.931 27.826 1.00 81.38 87 GLU A CA 1
ATOM 636 C C . GLU A 1 87 ? -15.282 5.458 27.646 1.00 81.38 87 GLU A C 1
ATOM 638 O O . GLU A 1 87 ? -16.306 6.138 27.624 1.00 81.38 87 GLU A O 1
ATOM 643 N N . ASN A 1 88 ? -14.071 5.993 27.472 1.00 81.06 88 ASN A N 1
ATOM 644 C CA . ASN A 1 88 ? -13.802 7.411 27.256 1.00 81.06 88 ASN A CA 1
ATOM 645 C C . ASN A 1 88 ? -13.644 7.760 25.762 1.00 81.06 88 ASN A C 1
ATOM 647 O O . ASN A 1 88 ? -13.345 8.906 25.430 1.00 81.06 88 ASN A O 1
ATOM 651 N N . GLY A 1 89 ? -13.829 6.792 24.857 1.00 80.19 89 GLY A N 1
ATOM 652 C CA . GLY A 1 89 ? -13.696 6.970 23.411 1.00 80.19 89 GLY A CA 1
ATOM 653 C C . GLY A 1 89 ? -12.256 6.952 22.890 1.00 80.19 89 GLY A C 1
ATOM 654 O O . GLY A 1 89 ? -12.038 7.252 21.715 1.00 80.19 89 GLY A O 1
ATOM 655 N N . ASN A 1 90 ? -11.270 6.589 23.716 1.00 85.31 90 ASN A N 1
ATOM 656 C CA . ASN A 1 90 ? -9.876 6.486 23.287 1.00 85.31 90 ASN A CA 1
ATOM 657 C C . ASN A 1 90 ? -9.583 5.118 22.675 1.00 85.31 90 ASN A C 1
ATOM 659 O O . ASN A 1 90 ? -10.179 4.101 23.027 1.00 85.31 90 ASN A O 1
ATOM 663 N N . ILE A 1 91 ? -8.599 5.084 21.779 1.00 87.62 91 ILE A N 1
ATOM 664 C CA . ILE A 1 91 ? -8.116 3.844 21.173 1.00 87.62 91 ILE A CA 1
ATOM 665 C C . ILE A 1 91 ? -6.978 3.297 22.047 1.00 87.62 91 ILE A C 1
ATOM 667 O O . ILE A 1 91 ? -5.901 3.908 22.111 1.00 87.62 91 ILE A O 1
ATOM 671 N N . PRO A 1 92 ? -7.165 2.157 22.734 1.00 83.56 92 PRO A N 1
ATOM 672 C CA . PRO A 1 92 ? -6.121 1.577 23.558 1.00 83.56 92 PRO A CA 1
ATOM 673 C C . PRO A 1 92 ? -4.920 1.206 22.686 1.00 83.56 92 PRO A C 1
ATOM 675 O O . PRO A 1 92 ? -5.059 0.612 21.621 1.00 83.56 92 PRO A O 1
ATOM 678 N N . ARG A 1 93 ? -3.710 1.518 23.165 1.00 84.25 93 ARG A N 1
ATOM 679 C CA . ARG A 1 93 ? -2.441 1.208 22.476 1.00 84.25 93 ARG A CA 1
ATOM 680 C C . ARG A 1 93 ? -2.275 1.893 21.110 1.00 84.25 93 ARG A C 1
ATOM 682 O O . ARG A 1 93 ? -1.470 1.412 20.316 1.00 84.25 93 ARG A O 1
ATOM 689 N N . LEU A 1 94 ? -2.932 3.033 20.874 1.00 83.75 94 LEU A N 1
ATOM 690 C CA . LEU A 1 94 ? -2.801 3.808 19.633 1.00 83.75 94 LEU A CA 1
ATOM 691 C C . LEU A 1 94 ? -1.337 4.035 19.221 1.00 83.75 94 LEU A C 1
ATOM 693 O O . LEU A 1 94 ? -0.967 3.732 18.095 1.00 83.75 94 LEU A O 1
ATOM 697 N N . ASN A 1 95 ? -0.475 4.445 20.157 1.00 81.38 95 ASN A N 1
ATOM 698 C CA . ASN A 1 95 ? 0.952 4.647 19.871 1.00 81.38 95 ASN A CA 1
ATOM 699 C C . ASN A 1 95 ? 1.651 3.370 19.382 1.00 81.38 95 ASN A C 1
ATOM 701 O O . ASN A 1 95 ? 2.513 3.442 18.519 1.00 81.38 95 ASN A O 1
ATOM 705 N N . LYS A 1 96 ?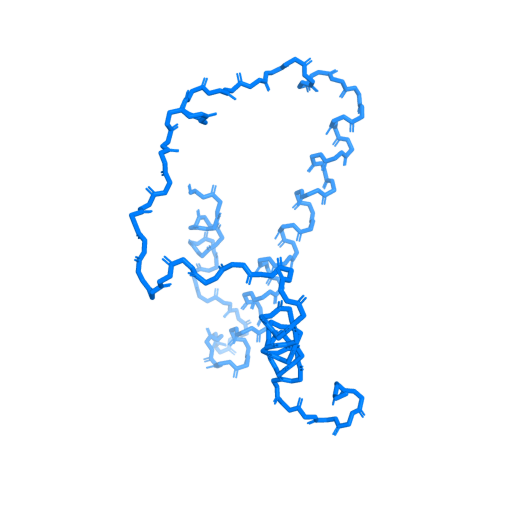 1.290 2.193 19.912 1.00 83.69 96 LYS A N 1
ATOM 706 C CA . LYS A 1 96 ? 1.873 0.920 19.458 1.00 83.69 96 LYS A CA 1
ATOM 707 C C . LYS A 1 96 ? 1.362 0.530 18.075 1.00 83.69 96 LYS A C 1
ATOM 709 O O . LYS A 1 96 ? 2.117 -0.055 17.314 1.00 83.69 96 LYS A O 1
ATOM 714 N N . ALA A 1 97 ? 0.100 0.839 17.776 1.00 83.94 97 ALA A N 1
ATOM 715 C CA . ALA A 1 97 ? -0.486 0.589 16.467 1.00 83.94 97 ALA A CA 1
ATOM 716 C C . ALA A 1 97 ? 0.159 1.475 15.391 1.00 83.94 97 ALA A C 1
ATOM 718 O O . ALA A 1 97 ? 0.541 0.962 14.351 1.00 83.94 97 ALA A O 1
ATOM 719 N N . LEU A 1 98 ? 0.372 2.763 15.683 1.00 81.31 98 LEU A N 1
ATOM 720 C CA . LEU A 1 98 ? 1.074 3.680 14.780 1.00 81.31 98 LEU A CA 1
ATOM 721 C C . LEU A 1 98 ? 2.549 3.290 14.593 1.00 81.31 98 LEU A C 1
ATOM 723 O O . LEU A 1 98 ? 3.043 3.279 13.476 1.00 81.31 98 LEU A O 1
ATOM 727 N N . LEU A 1 99 ? 3.250 2.894 15.663 1.00 82.75 99 LEU A N 1
ATOM 728 C CA . LEU A 1 99 ? 4.642 2.436 15.554 1.00 82.75 99 LEU A CA 1
ATOM 729 C C . LEU A 1 99 ? 4.799 1.160 14.715 1.00 82.75 99 LEU A C 1
ATOM 731 O O . LEU A 1 99 ? 5.814 1.015 14.042 1.00 82.75 99 LEU A O 1
ATOM 735 N N . ALA A 1 100 ? 3.827 0.246 14.769 1.00 84.38 100 ALA A N 1
ATOM 736 C CA . ALA A 1 100 ? 3.833 -0.970 13.955 1.00 84.38 100 ALA A CA 1
ATOM 737 C C . ALA A 1 100 ? 3.578 -0.696 12.464 1.00 84.38 100 ALA A C 1
ATOM 739 O O . ALA A 1 100 ? 3.905 -1.540 11.642 1.00 84.38 100 ALA A O 1
ATOM 740 N N . ASP A 1 101 ? 2.986 0.453 12.138 1.00 80.62 101 ASP A N 1
ATOM 741 C CA . ASP A 1 101 ? 2.764 0.899 10.762 1.00 80.62 101 ASP A CA 1
ATOM 742 C C . ASP A 1 101 ? 3.989 1.643 10.199 1.00 80.62 101 ASP A C 1
ATOM 744 O O . ASP A 1 101 ? 4.282 1.573 9.013 1.00 80.62 101 ASP A O 1
ATOM 748 N N . SER A 1 102 ? 4.761 2.308 11.069 1.00 68.94 102 SER A N 1
ATOM 749 C CA . SER A 1 102 ? 5.962 3.072 10.695 1.00 68.94 102 SER A CA 1
ATOM 750 C C . SER A 1 102 ? 7.291 2.294 10.748 1.00 68.94 102 SER A C 1
ATOM 752 O O . SER A 1 102 ? 8.335 2.899 10.497 1.00 68.94 102 SER A O 1
ATOM 754 N N . THR A 1 103 ? 7.289 1.008 11.126 1.00 48.72 103 THR A N 1
ATOM 755 C CA . THR A 1 103 ? 8.499 0.160 11.256 1.00 48.72 103 THR A CA 1
ATOM 756 C C . THR A 1 103 ? 8.433 -1.031 10.315 1.00 48.72 103 THR A C 1
ATOM 758 O O . THR A 1 103 ? 9.428 -1.256 9.591 1.00 48.72 103 THR A O 1
#

InterPro domains:
  IPR006043 Nucleobase cation symporter 2 family [PF00860] (7-103)
  IPR045018 Azaguanine-like transporters [PTHR43337] (2-102)

Secondary structure (DSSP, 8-state):
-GGGT-TTHHHHHHHHHHHHHHHHTSS----S--PPPPSTTTTT----TTTT-HHHHHHHHHHHHHHHHHHHHHHHHHHHHHT-S-TTS--TTHHHHHHHH--

pLDDT: mean 87.27, std 5.93, range [48.72, 94.69]